Protein AF-A0A520GKE8-F1 (afdb_monomer_lite)

Secondary structure (DSSP, 8-state):
-------HHHHHHHTT--HHHHHHHHHTTS------SS----

Structure (mmCIF, N/CA/C/O backbone):
data_AF-A0A520GKE8-F1
#
_entry.id   AF-A0A520GKE8-F1
#
loop_
_atom_site.group_PDB
_atom_site.id
_atom_site.type_symbol
_atom_site.label_atom_id
_atom_site.label_alt_id
_atom_site.label_comp_id
_atom_site.label_asym_id
_atom_site.label_entity_id
_atom_site.label_seq_id
_atom_site.pdbx_PDB_ins_code
_atom_site.Cartn_x
_atom_site.Cartn_y
_atom_site.Cartn_z
_atom_site.occupancy
_atom_site.B_iso_or_equiv
_atom_site.auth_seq_id
_atom_site.auth_comp_id
_atom_site.auth_asym_id
_atom_site.auth_atom_id
_atom_site.pdbx_PDB_model_num
ATOM 1 N N . MET A 1 1 ? -21.366 8.153 6.966 1.00 42.28 1 MET A N 1
ATOM 2 C CA . MET A 1 1 ? -20.037 7.881 7.554 1.00 42.28 1 MET A CA 1
ATOM 3 C C . MET A 1 1 ? -19.004 8.386 6.563 1.00 42.28 1 MET A C 1
ATOM 5 O O . MET A 1 1 ? -19.052 7.962 5.417 1.00 42.28 1 MET A O 1
ATOM 9 N N . SER A 1 2 ? -18.165 9.351 6.933 1.00 52.28 2 SER A N 1
ATOM 10 C CA . SER A 1 2 ? -17.102 9.863 6.059 1.00 52.28 2 SER A CA 1
ATOM 11 C C . SER A 1 2 ? -15.969 8.839 5.994 1.00 52.28 2 SER A C 1
ATOM 13 O O . SER A 1 2 ? -15.315 8.595 7.006 1.00 52.28 2 SER A O 1
ATOM 15 N N . ALA A 1 3 ? -15.755 8.219 4.834 1.00 69.25 3 ALA A N 1
ATOM 16 C CA . ALA A 1 3 ? -14.594 7.365 4.613 1.00 69.25 3 ALA A CA 1
ATOM 17 C C . ALA A 1 3 ? -13.344 8.251 4.560 1.00 69.25 3 ALA A C 1
ATOM 19 O O . ALA A 1 3 ? -13.210 9.083 3.664 1.00 69.25 3 ALA A O 1
ATOM 20 N N . GLN A 1 4 ? -12.466 8.121 5.551 1.00 75.75 4 GLN A N 1
ATOM 21 C CA . GLN A 1 4 ? -11.208 8.854 5.578 1.00 75.75 4 GLN A CA 1
ATOM 22 C C . GLN A 1 4 ? -10.244 8.185 4.594 1.00 75.75 4 GLN A C 1
ATOM 24 O O . GLN A 1 4 ? -9.946 6.998 4.710 1.00 75.75 4 GLN A O 1
ATOM 29 N N . THR A 1 5 ? -9.834 8.921 3.563 1.00 78.88 5 THR A N 1
ATOM 30 C CA . THR A 1 5 ? -8.866 8.445 2.572 1.00 78.88 5 THR A CA 1
ATOM 31 C C . THR A 1 5 ? -7.461 8.700 3.081 1.00 78.88 5 THR A C 1
ATOM 33 O O . THR A 1 5 ? -7.107 9.849 3.338 1.00 78.88 5 THR A O 1
ATOM 36 N N . PHE A 1 6 ? -6.667 7.641 3.162 1.00 82.38 6 PHE A N 1
ATOM 37 C CA . PHE A 1 6 ? -5.256 7.711 3.511 1.00 82.38 6 PHE A CA 1
ATOM 38 C C . PHE A 1 6 ? -4.416 7.355 2.296 1.00 82.38 6 PHE A C 1
ATOM 40 O O . PHE A 1 6 ? -4.756 6.462 1.514 1.00 82.38 6 PHE A O 1
ATOM 47 N N . THR A 1 7 ? -3.297 8.043 2.138 1.00 84.75 7 THR A N 1
ATOM 48 C CA . THR A 1 7 ? -2.284 7.644 1.169 1.00 84.75 7 THR A CA 1
ATOM 49 C C . THR A 1 7 ? -1.511 6.434 1.693 1.00 84.75 7 THR A C 1
ATOM 51 O O . THR A 1 7 ? -1.366 6.230 2.899 1.00 84.75 7 THR A O 1
ATOM 54 N N . ILE A 1 8 ? -0.934 5.646 0.782 1.00 82.94 8 ILE A N 1
ATOM 55 C CA . ILE A 1 8 ? -0.051 4.524 1.143 1.00 82.94 8 ILE A CA 1
ATOM 56 C C . ILE A 1 8 ? 1.096 4.978 2.060 1.00 82.94 8 ILE A C 1
ATOM 58 O O . ILE A 1 8 ? 1.524 4.217 2.921 1.00 82.94 8 ILE A O 1
ATOM 62 N N . GLY A 1 9 ? 1.607 6.201 1.881 1.00 85.25 9 GLY A N 1
ATOM 63 C CA . GLY A 1 9 ? 2.697 6.736 2.699 1.00 85.25 9 GLY A CA 1
ATOM 64 C C . GLY A 1 9 ? 2.285 7.043 4.140 1.00 85.25 9 GLY A C 1
ATOM 65 O O . GLY A 1 9 ? 3.068 6.804 5.056 1.00 85.25 9 GLY A O 1
ATOM 66 N N . GLU A 1 10 ? 1.063 7.537 4.343 1.00 87.69 10 GLU A N 1
ATOM 67 C CA . GLU A 1 10 ? 0.505 7.786 5.679 1.00 87.69 10 GLU A CA 1
ATOM 68 C C . GLU A 1 10 ? 0.258 6.469 6.414 1.00 87.69 10 GLU A C 1
ATOM 70 O O . GLU A 1 10 ? 0.761 6.288 7.518 1.00 87.69 10 GLU A O 1
ATOM 75 N N . LEU A 1 11 ? -0.386 5.509 5.743 1.00 86.06 11 LEU A N 1
ATOM 76 C CA . LEU A 1 11 ? -0.572 4.143 6.241 1.00 86.06 11 LEU A CA 1
ATOM 77 C C . LEU A 1 11 ? 0.766 3.468 6.573 1.00 86.06 11 LEU A C 1
ATOM 79 O O . LEU A 1 11 ? 0.912 2.833 7.610 1.00 86.06 11 LEU A O 1
ATOM 83 N N . ALA A 1 12 ? 1.775 3.609 5.715 1.00 89.19 12 ALA A N 1
ATOM 84 C CA . ALA A 1 12 ? 3.096 3.048 5.977 1.00 89.19 12 ALA A CA 1
ATOM 85 C C . ALA A 1 12 ? 3.691 3.619 7.275 1.00 89.19 12 ALA A C 1
ATOM 87 O O . ALA A 1 12 ? 4.170 2.869 8.118 1.00 89.19 12 ALA A O 1
ATOM 88 N N . ARG A 1 13 ? 3.592 4.936 7.483 1.00 89.8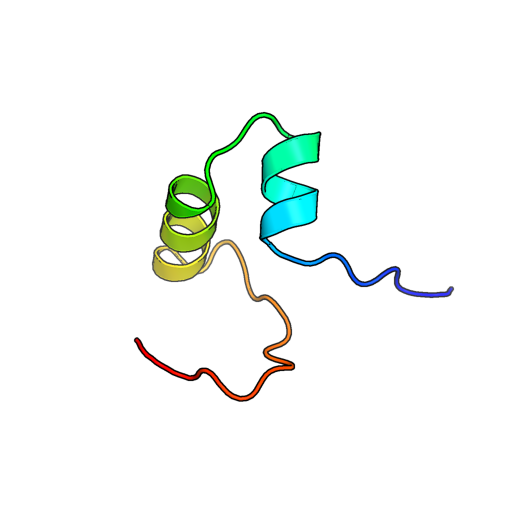1 13 ARG A N 1
ATOM 89 C CA . ARG A 1 13 ? 4.091 5.581 8.703 1.00 89.81 13 ARG A CA 1
ATOM 90 C C . ARG A 1 13 ? 3.328 5.148 9.954 1.00 89.81 13 ARG A C 1
ATOM 92 O O . ARG A 1 13 ? 3.960 4.910 10.974 1.00 89.81 13 ARG A O 1
ATOM 99 N N . GLU A 1 14 ? 2.006 5.068 9.877 1.00 89.44 14 GLU A N 1
ATOM 100 C CA . GLU A 1 14 ? 1.151 4.755 11.026 1.00 89.44 14 GLU A CA 1
ATOM 101 C C . GLU A 1 14 ? 1.318 3.310 11.510 1.00 89.44 14 GLU A C 1
ATOM 103 O O . GLU A 1 14 ? 1.287 3.050 12.708 1.00 89.44 14 GLU A O 1
ATOM 108 N N . PHE A 1 15 ? 1.570 2.381 10.588 1.00 86.81 15 PHE A N 1
ATOM 109 C CA . PHE A 1 15 ? 1.783 0.967 10.901 1.00 86.81 15 PHE A CA 1
ATOM 110 C C . PHE A 1 15 ? 3.267 0.592 11.046 1.00 86.81 15 PHE A C 1
ATOM 112 O O . PHE A 1 15 ? 3.585 -0.594 11.111 1.00 86.81 15 PHE A O 1
ATOM 119 N N . GLU A 1 16 ? 4.176 1.576 11.038 1.00 90.69 16 GLU A N 1
ATOM 120 C CA . GLU A 1 16 ? 5.636 1.368 10.992 1.00 90.69 16 GLU A CA 1
ATOM 121 C C . GLU A 1 16 ? 6.075 0.415 9.861 1.00 90.69 16 GLU A C 1
ATOM 123 O O . GLU A 1 16 ? 7.079 -0.297 9.925 1.00 90.69 16 GLU A O 1
ATOM 128 N N . LEU A 1 17 ? 5.301 0.409 8.779 1.00 88.19 17 LEU A N 1
ATOM 129 C CA . LEU A 1 17 ? 5.5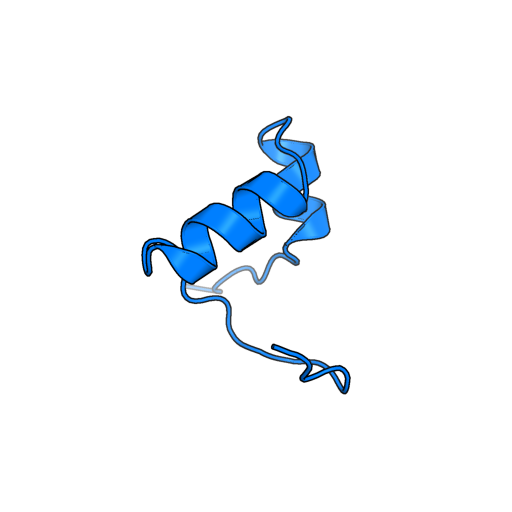43 -0.371 7.583 1.00 88.19 17 LEU A CA 1
ATOM 130 C C . LEU A 1 17 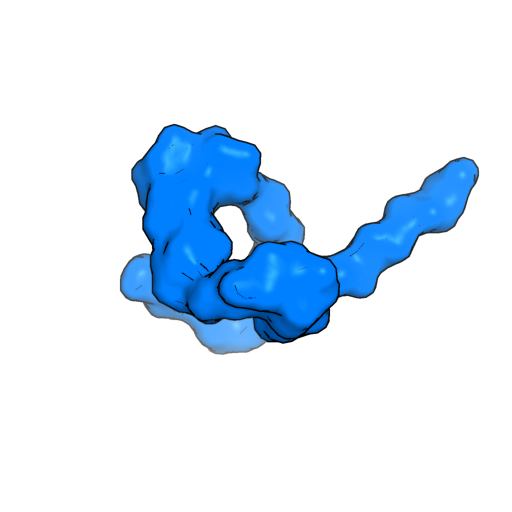? 6.294 0.459 6.549 1.00 88.19 17 LEU A C 1
ATOM 132 O O . LEU A 1 17 ? 6.313 1.688 6.541 1.00 88.19 17 LEU A O 1
ATOM 136 N N . THR A 1 18 ? 6.908 -0.235 5.600 1.00 89.94 18 THR A N 1
ATOM 137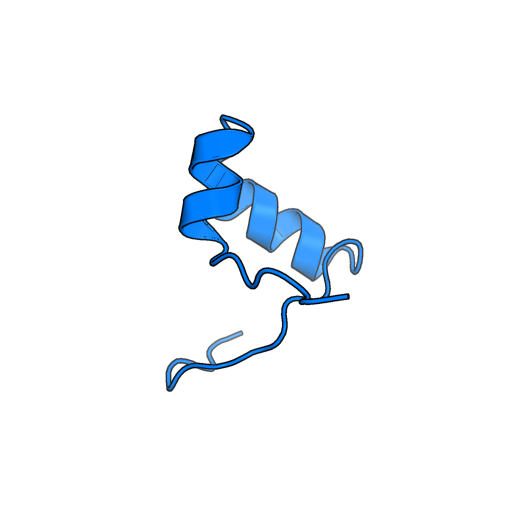 C CA . THR A 1 18 ? 7.499 0.430 4.441 1.00 89.94 18 THR A CA 1
ATOM 138 C C . THR A 1 18 ? 6.468 0.552 3.324 1.00 89.94 18 THR A C 1
ATOM 140 O O . THR A 1 18 ? 5.604 -0.311 3.153 1.00 89.94 18 THR A O 1
ATOM 143 N N . THR A 1 19 ? 6.618 1.558 2.460 1.00 86.50 19 THR A N 1
ATOM 144 C CA . THR A 1 19 ? 5.863 1.659 1.196 1.00 86.50 19 THR A CA 1
ATOM 145 C C . THR A 1 19 ? 5.983 0.377 0.361 1.00 86.50 19 THR A C 1
ATOM 147 O O . THR A 1 19 ? 5.078 0.027 -0.390 1.00 86.50 19 THR A O 1
ATOM 150 N N . ARG A 1 20 ? 7.101 -0.352 0.498 1.00 87.50 20 ARG A N 1
ATOM 151 C CA . ARG A 1 20 ? 7.321 -1.633 -0.178 1.00 87.50 20 ARG A CA 1
ATOM 152 C C . ARG A 1 20 ? 6.476 -2.767 0.405 1.00 87.50 20 ARG A C 1
ATOM 154 O O . ARG A 1 20 ? 5.999 -3.584 -0.372 1.00 87.50 20 ARG A O 1
ATOM 161 N N . ALA A 1 21 ? 6.250 -2.798 1.718 1.00 90.44 21 ALA A N 1
ATOM 162 C CA . ALA A 1 21 ? 5.328 -3.749 2.341 1.00 90.44 21 ALA A CA 1
ATOM 163 C C . ALA A 1 21 ? 3.882 -3.504 1.882 1.00 90.44 21 ALA A C 1
ATOM 165 O O . ALA A 1 21 ? 3.186 -4.447 1.523 1.00 90.44 21 ALA A O 1
ATOM 166 N N . MET A 1 22 ? 3.464 -2.238 1.788 1.00 86.19 22 MET A N 1
ATOM 167 C CA . MET A 1 22 ? 2.139 -1.891 1.259 1.00 86.19 22 MET A CA 1
ATOM 168 C C . MET A 1 22 ? 1.960 -2.355 -0.193 1.00 86.19 22 MET A C 1
ATOM 170 O O . MET A 1 22 ? 0.980 -3.025 -0.502 1.00 86.19 22 MET A O 1
ATOM 174 N N . ARG A 1 23 ? 2.954 -2.110 -1.061 1.00 84.38 23 ARG A N 1
ATOM 175 C CA . ARG A 1 23 ? 2.950 -2.631 -2.441 1.00 84.38 23 ARG A CA 1
ATOM 176 C C . ARG A 1 23 ? 2.929 -4.155 -2.494 1.00 84.38 23 ARG A C 1
ATOM 178 O O . ARG A 1 23 ? 2.198 -4.722 -3.289 1.00 84.38 23 ARG A O 1
ATOM 185 N N . PHE A 1 24 ? 3.677 -4.825 -1.619 1.00 88.12 24 PHE A N 1
ATOM 186 C CA . PHE A 1 24 ? 3.640 -6.283 -1.524 1.00 88.12 24 PHE A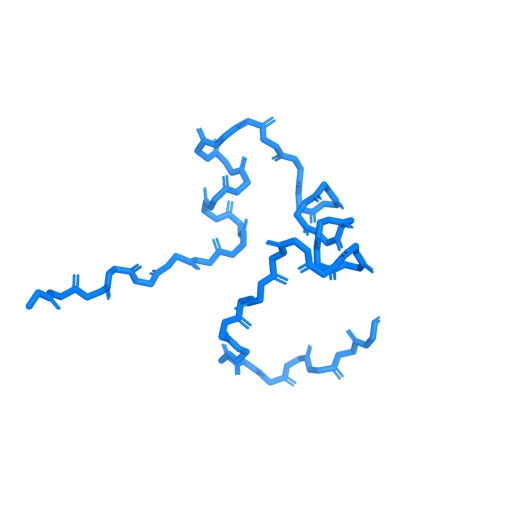 CA 1
ATOM 187 C C . PHE A 1 24 ? 2.230 -6.794 -1.198 1.00 88.12 24 PHE A C 1
ATOM 189 O O . PHE A 1 24 ? 1.791 -7.789 -1.765 1.00 88.12 24 PHE A O 1
ATOM 196 N N . TYR A 1 25 ? 1.495 -6.111 -0.322 1.00 88.00 25 TYR A N 1
ATOM 197 C CA . TYR A 1 25 ? 0.110 -6.468 -0.030 1.00 88.00 25 TYR A CA 1
ATOM 198 C C . TYR A 1 25 ? -0.847 -6.157 -1.190 1.00 88.00 25 TYR A C 1
ATOM 200 O O . TYR A 1 25 ? -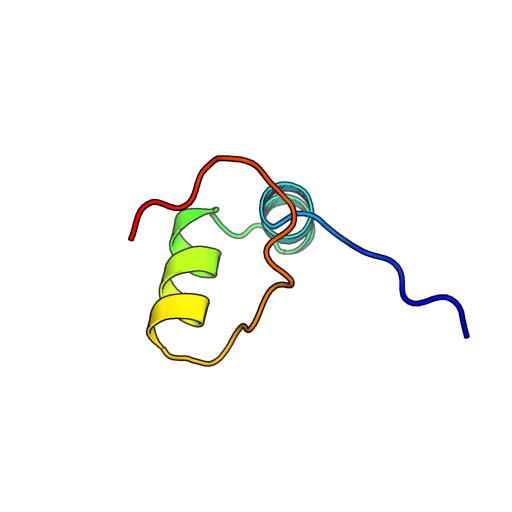1.774 -6.935 -1.410 1.00 88.00 25 TYR A O 1
ATOM 208 N N . GLU A 1 26 ? -0.615 -5.097 -1.966 1.00 86.00 26 GLU A N 1
ATOM 209 C CA . GLU A 1 26 ? -1.335 -4.863 -3.230 1.00 86.00 26 GLU A CA 1
ATOM 210 C C . GLU A 1 26 ? -1.080 -5.982 -4.247 1.00 86.00 26 GLU A C 1
ATOM 212 O O . GLU A 1 26 ? -2.028 -6.531 -4.802 1.00 86.00 26 GLU A O 1
ATOM 217 N N . ASP A 1 27 ? 0.180 -6.385 -4.431 1.00 86.56 27 ASP A N 1
ATOM 218 C CA . ASP A 1 27 ? 0.572 -7.467 -5.345 1.00 86.56 27 ASP A CA 1
ATOM 219 C C . ASP A 1 27 ? -0.036 -8.815 -4.930 1.00 86.56 27 ASP A C 1
ATOM 221 O O . ASP A 1 27 ? -0.316 -9.679 -5.763 1.00 86.56 27 ASP A O 1
ATOM 225 N N . LYS A 1 28 ? -0.258 -9.008 -3.625 1.00 88.81 28 LYS A N 1
ATOM 226 C CA . LYS A 1 28 ? -0.967 -10.168 -3.067 1.00 88.81 28 LYS A CA 1
ATOM 227 C C . LYS A 1 28 ? -2.492 -10.043 -3.134 1.00 88.81 28 LYS A C 1
ATOM 229 O O . LYS A 1 28 ? -3.173 -10.995 -2.763 1.00 88.81 28 LYS A O 1
ATOM 234 N N . GLY A 1 29 ? -3.027 -8.908 -3.582 1.00 86.06 29 GLY A N 1
ATOM 235 C CA . GLY A 1 29 ? -4.464 -8.630 -3.630 1.00 86.06 29 GLY A CA 1
ATOM 236 C C . GLY A 1 29 ? -5.108 -8.405 -2.258 1.00 86.06 29 GLY A C 1
ATOM 237 O O . GLY A 1 29 ? -6.329 -8.445 -2.145 1.00 86.06 29 GLY A O 1
ATOM 238 N N . LEU A 1 30 ? -4.306 -8.186 -1.211 1.00 86.75 30 LEU A N 1
ATOM 239 C CA . LEU A 1 30 ? -4.773 -7.910 0.154 1.00 86.75 30 LEU A CA 1
ATOM 240 C C . LEU A 1 30 ? -5.149 -6.437 0.345 1.00 86.75 30 LEU A C 1
ATOM 242 O O . LEU A 1 30 ? -5.975 -6.116 1.196 1.00 86.75 30 LEU A O 1
ATOM 246 N N . LEU A 1 31 ? -4.549 -5.546 -0.447 1.00 83.56 31 LEU A N 1
ATOM 247 C CA . LEU A 1 31 ? -4.880 -4.125 -0.482 1.00 83.56 31 LEU A CA 1
ATOM 248 C C . LEU A 1 31 ? -5.407 -3.739 -1.864 1.00 83.56 31 LEU A C 1
ATOM 250 O O . LEU A 1 31 ? -4.817 -4.083 -2.884 1.00 83.56 31 LEU A O 1
ATOM 254 N N . ALA A 1 32 ? -6.501 -2.977 -1.884 1.00 77.81 32 ALA A N 1
ATOM 255 C CA . ALA A 1 32 ? -7.092 -2.407 -3.093 1.00 77.81 32 ALA A CA 1
ATOM 256 C C . ALA A 1 32 ? -7.249 -0.884 -2.928 1.00 77.81 32 ALA A C 1
ATOM 258 O O . ALA A 1 32 ? -8.366 -0.388 -2.758 1.00 77.81 32 ALA A O 1
ATOM 259 N N . PRO A 1 33 ? -6.139 -0.121 -2.900 1.00 78.69 33 PRO A N 1
ATOM 260 C CA . PRO A 1 33 ? -6.211 1.322 -2.739 1.00 78.69 33 PRO A CA 1
ATOM 261 C C . PRO A 1 33 ? -6.923 1.953 -3.937 1.00 78.69 33 PRO A C 1
ATOM 263 O O . PRO A 1 33 ? -6.671 1.612 -5.096 1.00 78.69 33 PRO A O 1
ATOM 266 N N . ALA A 1 34 ? -7.798 2.919 -3.661 1.00 73.38 34 ALA A N 1
ATOM 267 C CA . ALA A 1 34 ? -8.376 3.748 -4.705 1.00 73.38 34 ALA A CA 1
ATOM 268 C C . ALA A 1 34 ? -7.244 4.537 -5.382 1.00 73.38 34 ALA A C 1
ATOM 270 O O . ALA A 1 34 ? -6.555 5.343 -4.756 1.00 73.38 34 ALA A O 1
ATOM 271 N N . ARG A 1 35 ? -7.012 4.275 -6.670 1.00 70.56 35 ARG A N 1
ATOM 272 C CA . ARG A 1 35 ? -5.959 4.944 -7.438 1.00 70.56 35 ARG A CA 1
ATOM 273 C C . ARG A 1 35 ? -6.419 6.341 -7.840 1.00 70.56 35 ARG A C 1
ATOM 275 O O . ARG A 1 35 ? -7.012 6.530 -8.895 1.00 70.56 35 ARG A O 1
ATOM 282 N N . THR A 1 36 ? -6.111 7.327 -7.010 1.00 59.84 36 THR A N 1
ATOM 283 C CA . THR A 1 36 ? -6.263 8.753 -7.330 1.00 59.84 36 THR A CA 1
ATOM 284 C C . THR A 1 36 ? -4.882 9.396 -7.443 1.00 59.84 36 THR A C 1
ATOM 286 O O . THR A 1 36 ? -4.299 9.810 -6.447 1.00 59.84 36 THR A O 1
ATOM 289 N N . GLY A 1 37 ? -4.323 9.440 -8.659 1.00 61.72 37 GLY A N 1
ATOM 290 C CA . GLY A 1 37 ? -3.064 10.137 -8.957 1.00 61.72 37 GLY A CA 1
ATOM 291 C C . GLY A 1 37 ? -2.514 9.856 -10.371 1.00 61.72 37 GLY A C 1
ATOM 292 O O . GLY A 1 37 ? -2.830 8.810 -10.937 1.00 61.72 37 GLY A O 1
ATOM 293 N N . PRO A 1 38 ? -1.670 10.734 -10.961 1.00 54.09 38 PRO A N 1
ATOM 294 C CA . PRO A 1 38 ? -1.244 10.651 -12.372 1.00 54.09 38 PRO A CA 1
ATOM 295 C C . PRO A 1 38 ? -0.159 9.593 -12.670 1.00 54.09 38 PRO A C 1
ATOM 297 O O . PRO A 1 38 ? 0.404 9.565 -13.761 1.00 54.09 38 PRO A O 1
ATOM 300 N N . GLY A 1 39 ? 0.187 8.742 -11.705 1.00 56.50 39 GLY A N 1
ATOM 301 C CA . GLY A 1 39 ? 1.365 7.872 -11.747 1.00 56.50 39 GLY A CA 1
ATOM 302 C C . GLY A 1 39 ? 1.019 6.391 -11.812 1.00 56.50 39 GLY A C 1
ATOM 303 O O . GLY A 1 39 ? 1.442 5.628 -10.950 1.00 56.50 39 GLY A O 1
ATOM 304 N N . GLY A 1 40 ? 0.240 5.980 -12.812 1.00 54.72 40 GLY A N 1
ATOM 305 C CA . GLY A 1 40 ? 0.032 4.566 -13.112 1.00 54.72 40 GLY A CA 1
ATOM 306 C C . GLY A 1 40 ? 1.305 3.952 -13.686 1.00 54.72 40 GLY A C 1
ATOM 307 O O . GLY A 1 40 ? 1.527 4.009 -14.892 1.00 54.72 40 GLY A O 1
ATOM 308 N N . ARG A 1 41 ? 2.151 3.360 -12.843 1.00 49.28 41 ARG A N 1
ATOM 309 C CA . ARG A 1 41 ? 3.127 2.364 -13.292 1.00 49.28 41 ARG A CA 1
ATOM 310 C C . ARG A 1 41 ? 3.078 1.160 -12.367 1.00 49.28 41 ARG A C 1
ATOM 312 O O . ARG A 1 41 ? 3.044 1.324 -11.148 1.00 49.28 41 ARG A O 1
ATOM 319 N N . GLN A 1 42 ? 2.977 0.021 -13.049 1.00 52.84 42 GLN A N 1
ATOM 320 C CA . GLN A 1 42 ? 2.932 -1.353 -12.559 1.00 52.84 42 GLN A CA 1
ATOM 321 C C . GLN A 1 42 ? 3.953 -1.589 -11.451 1.00 52.84 42 GLN A C 1
ATOM 323 O O . GLN A 1 42 ? 5.087 -1.072 -11.584 1.00 52.84 42 GLN A O 1
#

Radius of gyration: 10.88 Å; chains: 1; bounding box: 28×21×24 Å

pLDDT: mean 77.85, std 13.77, range [42.28, 90.69]

Sequence (42 aa):
MSAQTFTIGELAREFELTTRAMRFYEDKGLLAPARTGPGGRQ

Foldseek 3Di:
DDDDADDLVRVCVVVVHDSVVVVVCVVVVNDDHDDDDPDDDD